Protein AF-A0A401Z7L0-F1 (afdb_monomer_lite)

Structure (mmCIF, N/CA/C/O backbone):
data_AF-A0A401Z7L0-F1
#
_entry.id   AF-A0A401Z7L0-F1
#
loop_
_atom_site.group_PDB
_atom_site.id
_atom_site.type_symbol
_atom_site.label_atom_id
_atom_site.label_alt_id
_atom_site.label_comp_id
_atom_site.label_asym_id
_atom_site.label_entity_id
_atom_site.label_seq_id
_atom_site.pdbx_PDB_ins_code
_atom_site.Cartn_x
_atom_site.Cartn_y
_atom_site.Cartn_z
_atom_site.occupancy
_atom_site.B_iso_or_equiv
_atom_site.auth_seq_id
_atom_site.auth_comp_id
_atom_site.auth_asym_id
_atom_site.auth_atom_id
_atom_site.pdbx_PDB_model_num
ATOM 1 N N . MET A 1 1 ? -28.606 16.163 34.571 1.00 85.44 1 MET A N 1
ATOM 2 C CA . MET A 1 1 ? -28.133 16.144 33.162 1.00 85.44 1 MET A CA 1
ATOM 3 C C . MET A 1 1 ? -27.515 14.776 32.853 1.00 85.44 1 MET A C 1
ATOM 5 O O . MET A 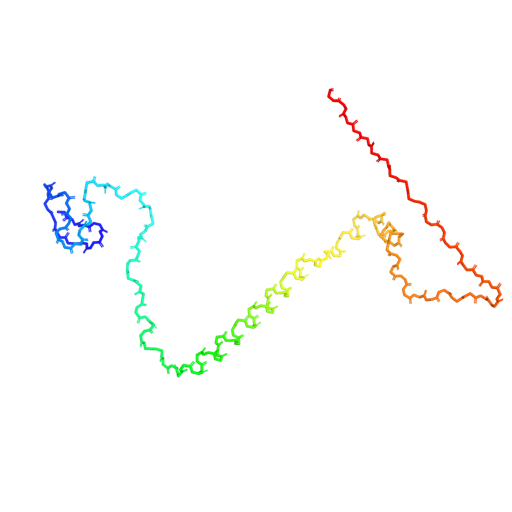1 1 ? -27.376 13.995 33.785 1.00 85.44 1 MET A O 1
ATOM 9 N N . GLN A 1 2 ? -27.203 14.441 31.591 1.00 90.38 2 GLN A N 1
ATOM 10 C CA . GLN A 1 2 ? -26.608 13.140 31.217 1.00 90.38 2 GLN A CA 1
ATOM 11 C C . GLN A 1 2 ? -25.157 13.298 30.758 1.00 90.38 2 GLN A C 1
ATOM 13 O O . GLN A 1 2 ? -24.862 14.161 29.931 1.00 90.38 2 GLN A O 1
ATOM 18 N N . CYS A 1 3 ? -24.254 12.469 31.286 1.00 89.00 3 CYS A N 1
ATOM 19 C CA . CYS A 1 3 ? -22.835 12.505 30.937 1.00 89.00 3 CYS A CA 1
ATOM 20 C C . CYS A 1 3 ? -22.638 12.206 29.436 1.00 89.00 3 CYS A C 1
ATOM 22 O O . CYS A 1 3 ? -23.160 11.199 28.958 1.00 89.00 3 CYS A O 1
ATOM 24 N N . PRO A 1 4 ? -21.842 12.995 28.692 1.00 84.50 4 PRO A N 1
ATOM 25 C CA . PRO A 1 4 ? -21.630 12.767 27.261 1.00 84.50 4 PRO A CA 1
ATOM 26 C C . PRO A 1 4 ? -20.836 11.489 26.942 1.00 84.50 4 PRO A C 1
ATOM 28 O O . PRO A 1 4 ? -20.816 11.071 25.791 1.00 84.50 4 PRO A O 1
ATOM 31 N N . ASN A 1 5 ? -20.167 10.883 27.932 1.00 86.50 5 ASN A N 1
ATOM 32 C CA . ASN A 1 5 ? -19.335 9.692 27.735 1.00 86.50 5 ASN A CA 1
ATOM 33 C C . ASN A 1 5 ? -20.075 8.380 28.053 1.00 86.50 5 ASN A C 1
ATOM 35 O O . ASN A 1 5 ? -19.994 7.421 27.295 1.00 86.50 5 ASN A O 1
ATOM 39 N N . CYS A 1 6 ? -20.800 8.322 29.176 1.00 88.44 6 CYS A N 1
ATOM 40 C CA . CYS A 1 6 ? -21.473 7.099 29.636 1.00 88.44 6 CYS A CA 1
ATOM 41 C C . CYS A 1 6 ? -22.992 7.236 29.825 1.00 88.44 6 CYS A C 1
ATOM 43 O O . CYS A 1 6 ? -23.630 6.286 30.269 1.00 88.44 6 CYS A O 1
ATOM 45 N N . HIS A 1 7 ? -23.567 8.410 29.541 1.00 89.88 7 HIS A N 1
ATOM 46 C CA . HIS A 1 7 ? -24.994 8.728 29.697 1.00 89.88 7 HIS A CA 1
ATOM 47 C C . HIS A 1 7 ? -25.575 8.588 31.115 1.00 89.88 7 HIS A C 1
ATOM 49 O O . HIS A 1 7 ? -26.783 8.728 31.298 1.00 89.88 7 HIS A O 1
ATOM 55 N N . ALA A 1 8 ? -24.738 8.385 32.137 1.00 91.50 8 ALA A N 1
ATOM 56 C CA . ALA A 1 8 ? -25.172 8.410 33.529 1.00 91.50 8 ALA A CA 1
ATOM 57 C C . ALA A 1 8 ? -25.702 9.798 33.929 1.00 91.50 8 ALA A C 1
ATOM 59 O O . ALA A 1 8 ? -25.223 10.827 33.440 1.00 91.50 8 ALA A O 1
ATOM 60 N N . ASN A 1 9 ? -26.682 9.819 34.833 1.00 93.06 9 ASN A N 1
ATOM 61 C CA . ASN A 1 9 ? -27.241 11.056 35.374 1.00 93.06 9 ASN A CA 1
ATOM 62 C C . ASN A 1 9 ? -26.248 11.724 36.338 1.00 93.06 9 ASN A C 1
ATOM 64 O O . ASN A 1 9 ? -25.625 11.036 37.143 1.00 93.06 9 ASN A O 1
ATOM 68 N N . TYR A 1 10 ? -26.130 13.049 36.266 1.00 90.81 10 TYR A N 1
ATOM 69 C CA . TYR A 1 10 ? -25.293 13.867 37.154 1.00 90.81 10 TYR A CA 1
ATOM 70 C C . TYR A 1 10 ? -25.978 15.206 37.502 1.00 90.81 10 TYR A C 1
ATOM 72 O O . TYR A 1 10 ? -26.899 15.634 36.779 1.00 90.81 10 TYR A O 1
ATOM 80 N N . THR A 1 11 ? -25.560 15.841 38.602 1.00 89.25 11 THR A N 1
ATOM 81 C CA . THR A 1 11 ? -26.061 17.150 39.076 1.00 89.25 11 THR A CA 1
ATOM 82 C C . THR A 1 11 ? -25.177 18.300 38.580 1.00 89.25 11 THR A C 1
ATOM 84 O O . THR A 1 11 ? -24.034 18.088 38.202 1.00 89.25 11 THR A O 1
ATOM 87 N N . GLU A 1 12 ? 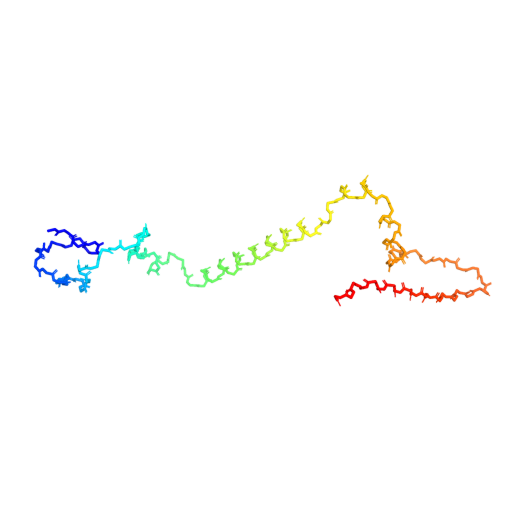-25.680 19.536 38.540 1.00 83.94 12 GLU A N 1
ATOM 88 C CA . GLU A 1 12 ? -24.911 20.672 37.989 1.00 83.94 12 GLU A CA 1
ATOM 89 C C . GLU A 1 12 ? -23.623 20.997 38.772 1.00 83.94 12 GLU A C 1
ATOM 91 O O . GLU A 1 12 ? -22.709 21.593 38.207 1.00 83.94 12 GLU A O 1
ATOM 96 N N . ASP A 1 13 ? -23.523 20.545 40.025 1.00 88.12 13 ASP A N 1
ATOM 97 C CA . ASP A 1 13 ? -22.354 20.736 40.893 1.00 88.12 13 ASP A CA 1
ATOM 98 C C . ASP A 1 13 ? -21.249 19.677 40.682 1.00 88.12 13 ASP A C 1
ATOM 100 O O . ASP A 1 13 ? -20.136 19.821 41.197 1.00 88.12 13 ASP A O 1
ATOM 104 N N . ASP A 1 14 ? -21.525 18.602 39.933 1.00 87.50 14 ASP A N 1
ATOM 105 C CA . ASP A 1 14 ? -20.564 17.520 39.712 1.00 87.50 14 ASP A CA 1
ATOM 106 C C . ASP A 1 14 ? -19.473 17.942 38.709 1.00 87.50 14 ASP A C 1
ATOM 108 O O . ASP A 1 14 ? -19.721 18.131 37.517 1.00 87.50 14 ASP A O 1
ATOM 112 N N . LEU A 1 15 ? -18.219 18.013 39.171 1.00 90.75 15 LEU A N 1
ATOM 113 C CA . LEU A 1 15 ? -17.056 18.291 38.311 1.00 90.75 15 LEU A CA 1
ATOM 114 C C . LEU A 1 15 ? -16.630 17.070 37.475 1.00 90.75 15 LEU A C 1
ATOM 116 O O . LEU A 1 15 ? -16.095 17.219 36.376 1.00 90.75 15 LEU A O 1
ATOM 120 N N . TYR A 1 16 ? -16.878 15.860 37.985 1.00 92.31 16 TYR A N 1
ATOM 121 C CA . TYR A 1 16 ? -16.525 14.593 37.342 1.00 92.31 16 TYR A CA 1
ATOM 122 C C . TYR A 1 16 ? -17.689 13.606 37.408 1.00 92.31 16 TYR A C 1
ATOM 124 O O . TYR A 1 16 ? -18.408 13.532 38.402 1.00 92.31 16 TYR A O 1
ATOM 132 N N . CYS A 1 17 ? -17.847 12.785 36.371 1.00 91.94 17 CYS A N 1
ATOM 133 C CA . CYS A 1 17 ? -18.849 11.728 36.368 1.00 91.94 17 CYS A CA 1
ATOM 134 C C . CYS A 1 17 ? -18.462 10.610 37.345 1.00 91.94 17 CYS A C 1
ATOM 136 O O . CYS A 1 17 ? -17.458 9.929 37.136 1.00 91.94 17 CYS A O 1
ATOM 138 N N . GLN A 1 18 ? -19.310 10.347 38.341 1.00 91.12 18 GLN A N 1
ATOM 139 C CA . GLN A 1 18 ? -19.088 9.295 39.344 1.00 91.12 18 GLN A CA 1
ATOM 140 C C . GLN A 1 18 ? -19.011 7.874 38.749 1.00 91.12 18 GLN A C 1
ATOM 142 O O . GLN A 1 18 ? -18.447 6.983 39.373 1.00 91.12 18 GLN A O 1
ATOM 147 N N . GLN A 1 19 ? -19.541 7.660 37.537 1.00 92.12 19 GLN A N 1
ATOM 148 C CA . GLN A 1 19 ? -19.580 6.341 36.897 1.00 92.12 19 GLN A CA 1
ATOM 149 C C . GLN A 1 19 ? -18.389 6.059 35.971 1.00 92.12 19 GLN A C 1
ATOM 151 O O . GLN A 1 19 ? -17.953 4.917 35.867 1.00 92.12 19 GLN A O 1
ATOM 156 N N . CYS A 1 20 ? -17.880 7.065 35.251 1.00 91.12 20 CYS A N 1
ATOM 157 C CA . CYS A 1 20 ? -16.818 6.865 34.250 1.00 91.12 20 CYS A CA 1
ATOM 158 C C . CYS A 1 20 ? -15.580 7.753 34.440 1.00 91.12 20 CYS A C 1
ATOM 160 O O . CYS A 1 20 ? -14.628 7.627 33.675 1.00 91.12 20 CYS A O 1
ATOM 162 N N . GLY A 1 21 ? -15.592 8.669 35.414 1.00 90.31 21 GLY A N 1
ATOM 163 C CA . GLY A 1 21 ? -14.494 9.602 35.681 1.00 90.31 21 GLY A CA 1
ATOM 164 C C . GLY A 1 21 ? -14.336 10.729 34.654 1.00 90.31 21 GLY A C 1
ATOM 165 O O . GLY A 1 21 ? -13.353 11.462 34.712 1.00 90.31 21 GLY A O 1
ATOM 166 N N . ALA A 1 22 ? -15.268 10.883 33.704 1.00 88.75 22 ALA A N 1
ATOM 167 C CA . ALA A 1 22 ? -15.201 11.950 32.706 1.00 88.75 22 ALA A CA 1
ATOM 168 C C . ALA A 1 22 ? -15.333 13.338 33.354 1.00 88.75 22 ALA A C 1
ATOM 170 O O . ALA A 1 22 ? -16.230 13.552 34.166 1.00 88.75 22 ALA A O 1
ATOM 171 N N . ASP A 1 23 ? -14.465 14.269 32.959 1.00 90.31 23 ASP A N 1
ATOM 172 C CA . ASP A 1 23 ? -14.501 15.683 33.352 1.00 90.31 23 ASP A CA 1
ATOM 173 C C . ASP A 1 23 ? -15.716 16.374 32.710 1.00 90.31 23 ASP A C 1
ATOM 175 O O . ASP A 1 23 ? -15.819 16.457 31.483 1.00 90.31 23 ASP A O 1
ATOM 179 N N . LEU A 1 24 ? -16.652 16.831 33.545 1.00 88.00 24 LEU A N 1
ATOM 180 C CA . LEU A 1 24 ? -17.930 17.421 33.131 1.00 88.00 24 LEU A CA 1
ATOM 181 C C . LEU A 1 24 ? -17.832 18.938 32.908 1.00 88.00 24 LEU A C 1
ATOM 183 O O . LEU A 1 24 ? -18.731 19.533 32.313 1.00 88.00 24 LEU A O 1
ATOM 187 N N . THR A 1 25 ? -16.729 19.563 33.330 1.00 83.62 25 THR A N 1
ATOM 188 C CA . THR A 1 25 ? -16.505 21.011 33.177 1.00 83.62 25 THR A CA 1
ATOM 189 C C . THR A 1 25 ? -16.114 21.397 31.750 1.00 83.62 25 THR A C 1
ATOM 191 O O . THR A 1 25 ? -16.294 22.540 31.319 1.00 83.62 25 THR A O 1
ATOM 194 N N . LYS A 1 26 ? -15.601 20.434 30.977 1.00 75.38 26 LYS A N 1
ATOM 195 C CA . LYS A 1 26 ? -15.180 20.636 29.592 1.00 75.38 26 LYS A CA 1
ATOM 196 C C . LYS A 1 26 ? -16.332 20.336 28.645 1.00 75.38 26 LYS A C 1
ATOM 198 O O . LYS A 1 26 ? -16.738 19.190 28.471 1.00 75.38 26 LYS A O 1
ATOM 203 N N . LYS A 1 27 ? -16.813 21.367 27.947 1.00 64.62 27 LYS A N 1
ATOM 204 C CA . LYS A 1 27 ? -17.675 21.166 26.776 1.00 64.62 27 LYS A CA 1
ATOM 205 C C . LYS A 1 27 ? -16.880 20.393 25.726 1.00 64.62 27 LYS A C 1
ATOM 207 O O . LYS A 1 27 ? -15.821 20.852 25.302 1.00 64.62 27 LYS A O 1
ATOM 212 N N . ALA A 1 28 ? -17.379 19.225 25.324 1.00 61.66 28 ALA A N 1
ATOM 213 C CA . ALA A 1 28 ? -16.757 18.414 24.288 1.00 61.66 28 ALA A CA 1
ATOM 214 C C . ALA A 1 28 ? -16.647 19.233 22.988 1.00 61.66 28 ALA A C 1
ATOM 216 O O . ALA A 1 28 ? -17.637 19.490 22.313 1.00 61.66 28 ALA A O 1
ATOM 217 N N . THR A 1 29 ? -15.433 19.664 22.646 1.00 60.34 29 THR A N 1
ATOM 218 C CA . THR A 1 29 ? -15.101 20.371 21.395 1.00 60.34 29 THR A CA 1
ATOM 219 C C . THR A 1 29 ? -14.951 19.425 20.203 1.00 60.34 29 THR A C 1
ATOM 221 O O . THR A 1 29 ? -14.680 19.861 19.087 1.00 60.34 29 THR A O 1
ATOM 224 N N . SER A 1 30 ? -15.129 18.123 20.423 1.00 61.38 30 SER A N 1
ATOM 225 C CA . SER A 1 30 ? -15.067 17.116 19.374 1.00 61.38 30 SER A CA 1
ATOM 226 C C . SER A 1 30 ? -16.411 16.997 18.662 1.00 61.38 30 SER A C 1
ATOM 228 O O . SER A 1 30 ? -17.405 16.596 19.260 1.00 61.38 30 SER A O 1
ATOM 230 N N . ILE A 1 31 ? -16.419 17.277 17.359 1.00 62.47 31 ILE A N 1
ATOM 231 C CA . ILE A 1 31 ? -17.541 16.978 16.450 1.00 62.47 31 ILE A CA 1
ATOM 232 C C . ILE A 1 31 ? -17.609 15.465 16.153 1.00 62.47 31 ILE A C 1
ATOM 234 O O . ILE A 1 31 ? -18.597 14.962 15.626 1.00 62.47 31 ILE A O 1
ATOM 238 N N . ILE A 1 32 ? -16.559 14.717 16.503 1.00 63.19 32 ILE A N 1
ATOM 239 C CA . ILE A 1 32 ? -16.452 13.289 16.227 1.00 63.19 32 ILE A CA 1
ATOM 240 C C . ILE A 1 32 ? -16.884 12.518 17.483 1.00 63.19 32 ILE A C 1
ATOM 242 O O . ILE A 1 32 ? -16.236 12.660 18.528 1.00 63.19 32 ILE A O 1
ATOM 246 N N . PRO A 1 33 ? -17.950 11.699 17.417 1.00 65.06 33 PRO A N 1
ATOM 247 C CA . PRO A 1 33 ? -18.308 10.819 18.518 1.00 65.06 33 PRO A CA 1
ATOM 248 C C . PRO A 1 33 ? -17.200 9.778 18.702 1.00 65.06 33 PRO A C 1
ATOM 250 O O . PRO A 1 33 ? -16.896 9.005 17.793 1.00 65.06 33 PRO A O 1
ATOM 253 N N . ILE A 1 34 ? -16.582 9.758 19.883 1.00 64.94 34 ILE A N 1
ATOM 254 C CA . ILE A 1 34 ? -15.627 8.714 20.258 1.00 64.94 34 ILE A CA 1
ATOM 255 C C . ILE A 1 34 ? -16.452 7.465 20.576 1.00 64.94 34 ILE A C 1
ATOM 257 O O . ILE A 1 34 ? -17.014 7.336 21.661 1.00 64.94 34 ILE A O 1
ATOM 261 N N . GLN A 1 35 ? -16.574 6.553 19.611 1.00 67.12 35 GLN A N 1
ATOM 262 C CA . GLN A 1 35 ? -17.183 5.247 19.850 1.00 67.12 35 GLN A CA 1
ATOM 263 C C . GLN A 1 35 ? -16.247 4.402 20.724 1.00 67.12 35 GLN A C 1
ATOM 265 O O . GLN A 1 35 ? -15.229 3.900 20.257 1.00 67.12 35 GLN A O 1
ATOM 270 N N . THR A 1 36 ? -16.607 4.226 21.995 1.00 63.91 36 THR A N 1
ATOM 271 C CA . THR A 1 36 ? -15.934 3.310 22.937 1.00 63.91 36 THR A CA 1
ATOM 272 C C . THR A 1 36 ? -16.401 1.860 22.791 1.00 63.91 36 THR A C 1
ATOM 274 O O . THR A 1 36 ? -15.736 0.941 23.266 1.00 63.91 36 THR A O 1
ATOM 277 N N . ASN A 1 37 ? -17.502 1.630 22.070 1.00 63.66 37 ASN A N 1
ATOM 278 C CA . ASN A 1 37 ? -17.970 0.299 21.705 1.00 63.66 37 ASN A CA 1
ATOM 279 C C . ASN A 1 37 ? -17.191 -0.202 20.487 1.00 63.66 37 ASN A C 1
ATOM 281 O O . ASN A 1 37 ? -17.673 -0.145 19.354 1.00 63.66 37 ASN A O 1
ATOM 285 N N . LEU A 1 38 ? -15.978 -0.703 20.716 1.00 61.62 38 LEU A N 1
ATOM 286 C CA . LEU A 1 38 ? -15.354 -1.589 19.741 1.00 61.62 38 LEU A CA 1
ATOM 287 C C . LEU A 1 38 ? -16.271 -2.814 19.594 1.00 61.62 38 LEU A C 1
ATOM 289 O O . LEU A 1 38 ? -16.620 -3.425 20.609 1.00 61.62 38 LEU A O 1
ATOM 293 N N . PRO A 1 39 ? -16.704 -3.180 18.376 1.00 58.16 39 PRO A N 1
ATOM 294 C CA . PRO A 1 39 ? -17.526 -4.363 18.204 1.00 58.16 39 PRO A CA 1
ATOM 295 C C . PRO A 1 39 ? -16.750 -5.565 18.743 1.00 58.16 39 PRO A C 1
ATOM 297 O O . PRO A 1 39 ? -15.632 -5.841 18.305 1.00 58.16 39 PRO A O 1
ATOM 300 N N . ALA A 1 40 ? -17.353 -6.300 19.680 1.00 58.81 40 ALA A N 1
ATOM 301 C CA . ALA A 1 40 ? -16.826 -7.536 20.261 1.00 58.81 40 ALA A CA 1
ATOM 302 C C . ALA A 1 40 ? -16.771 -8.704 19.246 1.00 58.81 40 ALA A C 1
ATOM 304 O O . ALA A 1 40 ? -16.929 -9.869 19.599 1.00 58.81 40 ALA A O 1
ATOM 305 N N . LEU A 1 41 ? -16.541 -8.414 17.964 1.00 54.12 41 LEU A N 1
ATOM 306 C CA . LEU A 1 41 ? -16.505 -9.388 16.875 1.00 54.12 41 LEU A CA 1
ATOM 307 C C . LEU A 1 41 ? -15.180 -10.157 16.783 1.00 54.12 41 LEU A C 1
ATOM 309 O O . LEU A 1 41 ? -15.021 -10.986 15.894 1.00 54.12 41 LEU A O 1
ATOM 313 N N . LEU A 1 42 ? -14.235 -9.931 17.699 1.00 53.47 42 LEU A N 1
ATOM 314 C CA . LEU A 1 42 ? -12.952 -10.641 17.698 1.00 53.47 42 LEU A CA 1
ATOM 315 C C . LEU A 1 42 ? -12.874 -11.810 18.686 1.00 53.47 42 LEU A C 1
ATOM 317 O O . LEU A 1 42 ? -11.882 -12.534 18.668 1.00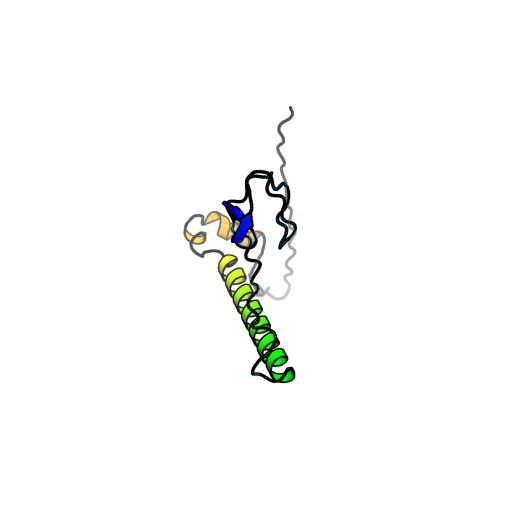 53.47 42 LEU A O 1
ATOM 321 N N . TYR A 1 43 ? -13.892 -12.037 19.524 1.00 56.09 43 TYR A N 1
ATOM 322 C CA . TYR A 1 43 ? -13.825 -13.109 20.528 1.00 56.09 43 TYR A CA 1
ATOM 323 C C . TYR A 1 43 ? -14.256 -14.487 20.011 1.00 56.09 43 TYR A C 1
ATOM 325 O O . TYR A 1 43 ? -13.784 -15.506 20.514 1.00 56.09 43 TYR A O 1
ATOM 333 N N . HIS A 1 44 ? -15.074 -14.541 18.958 1.00 55.28 44 HIS A N 1
ATOM 334 C CA . HIS A 1 44 ? -15.550 -15.793 18.370 1.00 55.28 44 HIS A CA 1
ATOM 335 C C . HIS A 1 44 ? -15.424 -15.751 16.848 1.00 55.28 44 HIS A C 1
ATOM 337 O O . HIS A 1 44 ? -16.410 -15.619 16.130 1.00 55.28 44 HIS A O 1
ATOM 343 N N . SER A 1 45 ? -14.193 -15.862 16.343 1.00 58.16 45 SER A N 1
ATOM 344 C CA . SER A 1 45 ? -13.999 -16.205 14.932 1.00 58.16 45 SER A CA 1
ATOM 345 C C . SER A 1 45 ? -14.608 -17.594 14.694 1.00 58.16 45 SER A C 1
ATOM 347 O O . SER A 1 45 ? -14.141 -18.550 15.317 1.00 58.16 45 SER A O 1
ATOM 349 N N . PRO A 1 46 ? -15.598 -17.751 13.795 1.00 69.50 46 PRO A N 1
ATOM 350 C CA . PRO A 1 46 ? -16.186 -19.056 13.477 1.00 69.50 46 PRO A CA 1
ATOM 351 C C . PRO A 1 46 ? -15.211 -19.975 12.722 1.00 69.50 46 PRO A C 1
ATOM 353 O O . PRO A 1 46 ? -15.535 -21.119 12.416 1.00 69.50 46 PRO A O 1
ATOM 356 N N . VAL A 1 47 ? -14.016 -19.474 12.398 1.00 66.94 47 VAL A N 1
ATOM 357 C CA . VAL A 1 47 ? -13.033 -20.135 11.545 1.00 66.94 47 VAL A CA 1
ATOM 358 C C . VAL A 1 47 ? -11.785 -20.491 12.364 1.00 66.94 47 VAL A C 1
ATOM 360 O O . VAL A 1 47 ? -11.277 -19.622 13.087 1.00 66.94 47 VAL A O 1
ATOM 363 N N . PRO A 1 48 ? -11.257 -21.730 12.253 1.00 74.56 48 PRO A N 1
ATOM 364 C CA . PRO A 1 48 ? -10.026 -22.131 12.924 1.00 74.56 48 PRO A CA 1
ATOM 365 C C . PRO A 1 48 ? -8.875 -21.177 12.586 1.00 74.56 48 PRO A C 1
ATOM 367 O O . PRO A 1 48 ? -8.750 -20.737 11.442 1.00 74.56 48 PRO A O 1
ATOM 370 N N . ARG A 1 49 ? -7.986 -20.902 13.553 1.00 64.56 49 ARG A N 1
ATOM 371 C CA . ARG A 1 49 ? -6.852 -19.961 13.397 1.00 64.56 49 ARG A CA 1
ATOM 372 C C . ARG A 1 49 ? -6.021 -20.203 12.129 1.00 64.56 49 ARG A C 1
ATOM 374 O O . ARG A 1 49 ? -5.612 -19.247 11.480 1.00 64.56 49 ARG A O 1
ATOM 381 N N . ASN A 1 50 ? -5.832 -21.462 11.741 1.00 70.81 50 ASN A N 1
ATOM 382 C CA . ASN A 1 50 ? -5.064 -21.835 10.549 1.00 70.81 50 ASN A CA 1
ATOM 383 C C . ASN A 1 50 ? -5.766 -21.415 9.245 1.00 70.81 50 ASN A C 1
ATOM 385 O O . ASN A 1 50 ? -5.115 -21.004 8.289 1.00 70.81 50 ASN A O 1
ATOM 389 N N . VAL A 1 51 ? -7.100 -21.468 9.223 1.00 68.75 51 VAL A N 1
ATOM 390 C CA . VAL A 1 51 ? -7.916 -21.033 8.081 1.00 68.75 51 VAL A CA 1
ATOM 391 C C . VAL A 1 51 ? -7.966 -19.508 8.021 1.00 68.75 51 VAL A C 1
ATOM 393 O O . VAL A 1 51 ? -7.818 -18.936 6.946 1.00 68.75 51 VAL A O 1
ATOM 396 N N . ALA A 1 52 ? -8.076 -18.837 9.172 1.00 64.19 52 ALA A N 1
ATOM 397 C CA . ALA A 1 52 ? -8.020 -17.377 9.246 1.00 64.19 52 ALA A CA 1
ATOM 398 C C . ALA A 1 52 ? -6.678 -16.819 8.729 1.00 64.19 52 ALA A C 1
ATOM 400 O O . ALA A 1 52 ? -6.667 -15.851 7.968 1.00 64.19 52 ALA A O 1
ATOM 401 N N . ALA A 1 53 ? -5.556 -17.464 9.070 1.00 66.75 53 ALA A N 1
ATOM 402 C CA . ALA A 1 53 ? -4.234 -17.094 8.562 1.00 66.75 53 ALA A CA 1
ATOM 403 C C . ALA A 1 53 ? -4.109 -17.300 7.038 1.00 66.75 53 ALA A C 1
ATOM 405 O O . ALA A 1 53 ? -3.565 -16.439 6.345 1.00 66.75 53 ALA A O 1
ATOM 406 N N . GLY A 1 54 ? -4.663 -18.395 6.503 1.00 73.00 54 GLY A N 1
ATOM 407 C CA . GLY A 1 54 ? -4.685 -18.659 5.060 1.00 73.00 54 GLY A CA 1
ATOM 408 C C . GLY A 1 54 ? -5.523 -17.644 4.278 1.00 73.00 54 GLY A C 1
ATOM 409 O O . GLY A 1 54 ? -5.056 -17.087 3.285 1.00 73.00 54 GLY A O 1
ATOM 410 N N . VAL A 1 55 ? -6.732 -17.338 4.756 1.00 72.62 55 VAL A N 1
ATOM 411 C CA . VAL A 1 55 ? -7.617 -16.335 4.135 1.00 72.62 55 VAL A CA 1
ATOM 412 C C . VAL A 1 55 ? -6.993 -14.938 4.200 1.00 72.62 55 VAL A C 1
ATOM 414 O O . VAL A 1 55 ? -7.031 -14.204 3.212 1.00 72.62 55 VAL A O 1
ATOM 417 N N . GLY A 1 56 ? -6.351 -14.591 5.320 1.00 75.88 56 GLY A N 1
ATOM 418 C CA . GLY A 1 56 ? -5.616 -13.334 5.463 1.00 75.88 56 GLY A CA 1
ATOM 419 C C . GLY A 1 56 ? -4.474 -13.197 4.451 1.00 75.88 56 GLY A C 1
ATOM 420 O O . GLY A 1 56 ? -4.368 -12.169 3.784 1.00 75.88 56 GLY A O 1
ATOM 421 N N . ALA A 1 57 ? -3.664 -14.245 4.271 1.00 78.75 57 ALA A N 1
ATOM 422 C CA . ALA A 1 57 ? -2.572 -14.246 3.296 1.00 78.75 57 ALA A CA 1
ATOM 423 C C . ALA A 1 57 ? -3.076 -14.078 1.850 1.00 78.75 57 ALA A C 1
ATOM 425 O O . ALA A 1 57 ? -2.508 -13.298 1.082 1.00 78.75 57 ALA A O 1
ATOM 426 N N . VAL A 1 58 ? -4.176 -14.752 1.494 1.00 84.56 58 VAL A N 1
ATOM 427 C CA . VAL A 1 58 ? -4.796 -14.631 0.164 1.00 84.56 58 VAL A CA 1
ATOM 428 C C . VAL A 1 58 ? -5.340 -13.220 -0.063 1.00 84.56 58 VAL A C 1
ATOM 430 O O . VAL A 1 58 ? -5.065 -12.625 -1.104 1.00 84.56 58 VAL A O 1
ATOM 433 N N . ALA A 1 59 ? -6.057 -12.647 0.907 1.00 86.19 59 ALA A N 1
ATOM 434 C CA . ALA A 1 59 ? -6.616 -11.301 0.787 1.00 86.19 59 ALA A CA 1
ATOM 435 C C . ALA A 1 59 ? -5.523 -10.228 0.630 1.00 86.19 59 ALA A C 1
ATOM 437 O O . ALA A 1 59 ? -5.639 -9.350 -0.227 1.00 86.19 59 ALA A O 1
ATOM 438 N N . VAL A 1 60 ? -4.434 -10.328 1.401 1.00 89.19 60 VAL A N 1
ATOM 439 C CA . VAL A 1 60 ? -3.277 -9.427 1.278 1.00 89.19 60 VAL A CA 1
ATOM 440 C C . VAL A 1 60 ? -2.599 -9.592 -0.083 1.00 89.19 60 VAL A C 1
ATOM 442 O O . VAL A 1 60 ? -2.326 -8.593 -0.746 1.00 89.19 60 VAL A O 1
ATOM 445 N N . GLY A 1 61 ? -2.385 -10.829 -0.542 1.00 90.62 61 GLY A N 1
ATOM 446 C CA . GLY A 1 61 ? -1.793 -11.098 -1.856 1.00 90.62 61 GLY A CA 1
ATOM 447 C C . GLY A 1 61 ? -2.614 -10.510 -3.009 1.00 90.62 61 GLY A C 1
ATOM 448 O O . GLY A 1 61 ? -2.072 -9.807 -3.864 1.00 90.62 61 GLY A O 1
ATOM 449 N N . VAL A 1 62 ? -3.933 -10.721 -2.996 1.00 93.06 62 VAL A N 1
ATOM 450 C CA . VAL A 1 62 ? -4.850 -10.153 -3.999 1.00 93.06 62 VAL A CA 1
ATOM 451 C C . VAL A 1 62 ? -4.869 -8.623 -3.925 1.00 93.06 62 VAL A C 1
ATOM 453 O O . VAL A 1 62 ? -4.820 -7.959 -4.961 1.00 93.06 62 VAL A O 1
ATOM 456 N N . GLY A 1 63 ? -4.881 -8.047 -2.720 1.00 92.81 63 GLY A N 1
ATOM 457 C CA . GLY A 1 63 ? -4.837 -6.598 -2.519 1.00 92.81 63 GLY A CA 1
ATOM 458 C C . GLY A 1 63 ? -3.562 -5.953 -3.073 1.00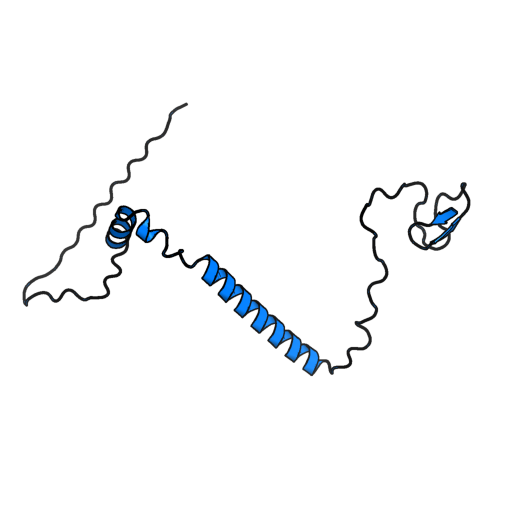 92.81 63 GLY A C 1
ATOM 459 O O . GLY A 1 63 ? -3.642 -4.944 -3.777 1.00 92.81 63 GLY A O 1
ATOM 460 N N . ILE A 1 64 ? -2.396 -6.559 -2.821 1.00 93.31 64 ILE A N 1
ATOM 461 C CA . ILE A 1 64 ? -1.105 -6.095 -3.354 1.00 93.31 64 ILE A CA 1
ATOM 462 C C . ILE A 1 64 ? -1.097 -6.159 -4.887 1.00 93.31 64 ILE A C 1
ATOM 464 O O . ILE A 1 64 ? -0.669 -5.205 -5.540 1.00 93.31 64 ILE A O 1
ATOM 468 N N . GLU A 1 65 ? -1.608 -7.240 -5.479 1.00 93.06 65 GLU A N 1
ATOM 469 C CA . GLU A 1 65 ? -1.650 -7.402 -6.936 1.00 93.06 65 GLU A CA 1
ATOM 470 C C . GLU A 1 65 ? -2.598 -6.388 -7.605 1.00 93.06 65 GLU A C 1
ATOM 472 O O . GLU A 1 65 ? -2.255 -5.787 -8.626 1.00 93.06 65 GLU A O 1
ATOM 477 N N . LEU A 1 66 ? -3.761 -6.109 -7.006 1.00 94.62 66 LEU A N 1
ATOM 478 C CA . LEU A 1 66 ? -4.675 -5.066 -7.487 1.00 94.62 66 LEU A CA 1
ATOM 479 C C . LEU A 1 66 ? -4.070 -3.662 -7.365 1.00 94.62 66 LEU A C 1
ATOM 481 O O . LEU A 1 66 ? -4.180 -2.861 -8.299 1.00 94.62 66 LEU A O 1
ATOM 485 N N . LEU A 1 67 ? -3.389 -3.367 -6.253 1.00 94.00 67 LEU A N 1
ATOM 486 C CA . LEU A 1 67 ? -2.683 -2.100 -6.063 1.00 94.00 67 LEU A CA 1
ATOM 487 C C . LEU A 1 67 ? -1.586 -1.920 -7.119 1.00 94.00 67 LEU A C 1
ATOM 489 O O . LEU A 1 67 ? -1.514 -0.867 -7.756 1.00 94.00 67 LEU A O 1
ATOM 493 N N . ARG A 1 68 ? -0.781 -2.962 -7.362 1.00 94.12 68 ARG A N 1
ATOM 494 C CA . ARG A 1 68 ? 0.253 -2.965 -8.404 1.00 94.12 68 ARG A CA 1
ATOM 495 C C . ARG A 1 68 ? -0.344 -2.692 -9.783 1.00 94.12 68 ARG A C 1
ATOM 497 O O . ARG A 1 68 ? 0.162 -1.827 -10.496 1.00 94.12 68 ARG A O 1
ATOM 504 N N . ARG A 1 69 ? -1.430 -3.380 -10.155 1.00 91.31 69 ARG A N 1
ATOM 505 C CA . ARG A 1 69 ? -2.110 -3.176 -11.448 1.00 91.31 69 ARG A CA 1
ATOM 506 C C . ARG A 1 69 ? -2.649 -1.755 -11.598 1.00 91.31 69 ARG A C 1
ATOM 508 O O . ARG A 1 69 ? -2.468 -1.156 -12.653 1.00 91.31 69 ARG A O 1
ATOM 515 N N . ASN A 1 70 ? -3.247 -1.192 -10.549 1.00 90.81 70 ASN A N 1
ATOM 516 C CA . ASN A 1 70 ? -3.746 0.186 -10.556 1.00 90.81 70 ASN A CA 1
ATOM 517 C C . ASN A 1 70 ? -2.603 1.209 -10.694 1.00 90.81 70 ASN A C 1
ATOM 519 O O . ASN A 1 70 ? -2.692 2.134 -11.497 1.00 90.81 70 ASN A O 1
ATOM 523 N N . LEU A 1 71 ? -1.499 1.024 -9.963 1.00 91.06 71 LEU A N 1
ATOM 524 C CA . LEU A 1 71 ? -0.319 1.884 -10.085 1.00 91.06 71 LEU A CA 1
ATOM 525 C C . LEU A 1 71 ? 0.284 1.812 -11.492 1.00 91.06 71 LEU A C 1
ATOM 527 O O . LEU A 1 71 ? 0.543 2.851 -12.093 1.00 91.06 71 LEU A O 1
ATOM 531 N N . LEU A 1 72 ? 0.434 0.612 -12.058 1.00 88.69 72 LEU A N 1
ATOM 532 C CA . LEU A 1 72 ? 0.910 0.444 -13.432 1.00 88.69 72 LEU A CA 1
ATOM 533 C C . LEU A 1 72 ? -0.043 1.075 -14.454 1.00 88.69 72 LEU A C 1
ATOM 535 O O . LEU A 1 72 ? 0.424 1.742 -15.369 1.00 88.69 72 LEU A O 1
ATOM 539 N N . ALA A 1 73 ? -1.360 0.939 -14.284 1.00 84.75 73 ALA A N 1
ATOM 540 C CA . ALA A 1 73 ? -2.345 1.580 -15.156 1.00 84.75 73 ALA A CA 1
ATOM 541 C C . ALA A 1 73 ? -2.286 3.118 -15.091 1.00 84.75 73 ALA A C 1
ATOM 543 O O . ALA A 1 73 ? -2.513 3.783 -16.098 1.00 84.75 73 ALA A O 1
ATOM 544 N N . ARG A 1 74 ? -1.944 3.697 -13.932 1.00 82.56 74 ARG A N 1
ATOM 545 C CA . ARG A 1 74 ? -1.722 5.149 -13.781 1.00 82.56 74 ARG A CA 1
ATOM 546 C C . ARG A 1 74 ? -0.404 5.612 -14.394 1.00 82.56 74 ARG A C 1
ATOM 548 O O . ARG A 1 74 ? -0.330 6.731 -14.891 1.00 82.56 74 ARG A O 1
ATOM 555 N N . LEU A 1 75 ? 0.625 4.771 -14.322 1.00 78.56 75 LEU A N 1
ATOM 556 C CA . LEU A 1 75 ? 1.942 5.042 -14.896 1.00 78.56 75 LEU A CA 1
ATOM 557 C C . LEU A 1 75 ? 1.991 4.789 -16.401 1.00 78.56 75 LEU A C 1
ATOM 559 O O . LEU A 1 75 ? 2.896 5.302 -17.058 1.00 78.56 75 LEU A O 1
ATOM 563 N N . GLN A 1 76 ? 1.045 4.025 -16.958 1.00 72.12 76 GLN A N 1
ATOM 564 C CA . GLN A 1 76 ? 0.927 3.897 -18.401 1.00 72.12 76 GLN A CA 1
ATOM 565 C C . GLN A 1 76 ? 0.716 5.296 -18.986 1.00 72.12 76 GLN A C 1
ATOM 567 O O . GLN A 1 76 ? -0.296 5.942 -18.691 1.00 72.12 76 GLN A O 1
ATOM 572 N N . PRO A 1 77 ? 1.664 5.795 -19.803 1.00 59.41 77 PRO A N 1
ATOM 573 C CA . PRO A 1 77 ? 1.489 7.074 -20.454 1.00 59.41 77 PRO A CA 1
ATOM 574 C C . PRO A 1 77 ? 0.219 6.959 -21.286 1.00 59.41 77 PRO A C 1
ATOM 576 O O . PRO A 1 77 ? 0.099 6.066 -22.129 1.00 59.41 77 PRO A O 1
ATOM 579 N N . LYS A 1 78 ? -0.760 7.834 -21.030 1.00 56.81 78 LYS A N 1
ATOM 580 C CA . LYS A 1 78 ? -1.909 7.960 -21.920 1.00 56.81 78 LYS A CA 1
ATOM 581 C C . LYS A 1 78 ? -1.330 8.180 -23.319 1.00 56.81 78 LYS A C 1
ATOM 583 O O . LYS A 1 78 ? -0.777 9.245 -23.592 1.00 56.81 78 LYS A O 1
ATOM 588 N N . ARG A 1 79 ? -1.483 7.191 -24.208 1.00 53.69 79 ARG A N 1
ATOM 589 C CA . ARG A 1 79 ? -1.135 7.242 -25.647 1.00 53.69 79 ARG A CA 1
ATOM 590 C C . ARG A 1 79 ? -1.767 8.436 -26.392 1.00 53.69 79 ARG A C 1
ATOM 592 O O . ARG A 1 79 ? -1.602 8.585 -27.593 1.00 53.69 79 ARG A O 1
ATOM 599 N N . SER A 1 80 ? -2.515 9.296 -25.701 1.00 51.59 80 SER A N 1
ATOM 600 C CA . SER A 1 80 ? -3.069 10.539 -26.216 1.00 51.59 80 SER A CA 1
ATOM 601 C C . SER A 1 80 ? -2.052 11.680 -26.330 1.00 51.59 80 SER A C 1
ATOM 603 O O . SER A 1 80 ? -2.334 12.620 -27.062 1.00 51.59 80 SER A O 1
ATOM 605 N N . VAL A 1 81 ? -0.890 11.635 -25.659 1.00 51.16 81 VAL A N 1
ATOM 606 C CA . VAL A 1 81 ? 0.119 12.715 -25.786 1.00 51.16 81 VAL A CA 1
ATOM 607 C C . VAL A 1 81 ? 0.960 12.580 -27.063 1.00 51.16 81 VAL A C 1
ATOM 609 O O . VAL A 1 81 ? 1.382 13.592 -27.613 1.00 51.16 81 VAL A O 1
ATOM 612 N N . GLU A 1 82 ? 1.108 11.372 -27.617 1.00 51.47 82 GLU A N 1
ATOM 613 C CA . GLU A 1 82 ? 1.798 11.166 -28.906 1.00 51.47 82 GLU A CA 1
ATOM 614 C C . GLU A 1 82 ? 1.082 11.853 -30.079 1.00 51.47 82 GLU A C 1
ATOM 616 O O . GLU A 1 82 ? 1.725 12.265 -31.036 1.00 51.47 82 GLU A O 1
ATOM 621 N N . ARG A 1 83 ? -0.239 12.062 -29.987 1.00 51.75 83 ARG A N 1
ATOM 622 C CA . ARG A 1 83 ? -0.995 12.829 -30.993 1.00 51.75 83 ARG A CA 1
ATOM 623 C C . ARG A 1 83 ? -0.955 14.345 -30.792 1.00 51.75 83 ARG A C 1
ATOM 625 O O . ARG A 1 83 ? -1.352 15.066 -31.699 1.00 51.75 83 ARG A O 1
ATOM 632 N N . GLY A 1 84 ? -0.518 14.829 -29.628 1.00 56.00 84 GLY A N 1
ATOM 633 C CA . GLY A 1 84 ? -0.501 16.261 -29.315 1.00 56.00 84 GLY A CA 1
ATOM 634 C C . GLY A 1 84 ? 0.823 16.955 -29.631 1.00 56.00 84 GLY A C 1
ATOM 635 O O . GLY A 1 84 ? 0.825 18.153 -29.892 1.00 56.00 84 GLY A O 1
ATOM 636 N N . LEU A 1 85 ? 1.945 16.227 -29.589 1.00 55.97 85 LEU A N 1
ATOM 637 C CA . LEU A 1 85 ? 3.292 16.799 -29.702 1.00 55.97 85 LEU A CA 1
ATOM 638 C C . LEU A 1 85 ? 4.244 15.825 -30.431 1.00 55.97 85 LEU A C 1
ATOM 640 O O . LEU A 1 85 ? 5.024 15.134 -29.771 1.00 55.97 85 LEU A O 1
ATOM 644 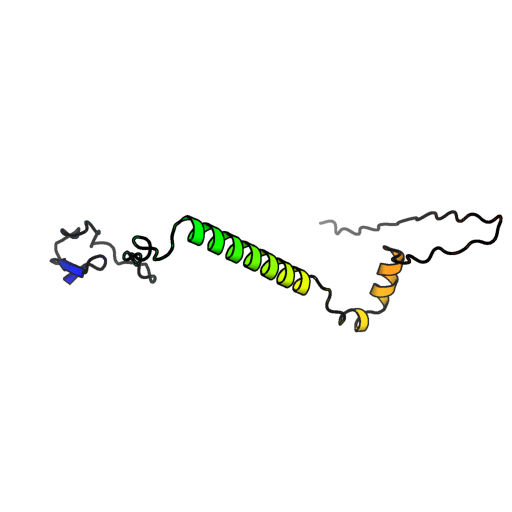N N . PRO A 1 86 ? 4.218 15.767 -31.777 1.00 56.84 86 PRO A N 1
ATOM 645 C CA . PRO A 1 86 ? 5.059 14.850 -32.560 1.00 56.84 86 PRO A CA 1
ATOM 646 C C . PRO A 1 86 ? 6.567 15.040 -32.310 1.00 56.84 86 PRO A C 1
ATOM 648 O O . PRO A 1 86 ? 7.319 14.071 -32.309 1.00 56.84 86 PRO A O 1
ATOM 651 N N . ALA A 1 87 ? 7.003 16.261 -31.979 1.00 58.78 87 ALA A N 1
ATOM 652 C CA . ALA A 1 87 ? 8.409 16.586 -31.724 1.00 58.78 87 ALA A CA 1
ATOM 653 C C . ALA A 1 87 ? 9.017 15.880 -30.491 1.00 58.78 87 ALA A C 1
ATOM 655 O O . ALA A 1 87 ? 10.226 15.675 -30.431 1.00 58.78 87 ALA A O 1
ATOM 656 N N . LEU A 1 88 ? 8.204 15.493 -29.498 1.00 57.94 88 LEU A N 1
ATOM 657 C CA . LEU A 1 88 ? 8.702 14.774 -28.316 1.00 57.94 88 LEU A CA 1
ATOM 658 C C . LEU A 1 88 ? 8.875 13.270 -28.568 1.00 57.94 88 LEU A C 1
ATOM 660 O O . LEU A 1 88 ? 9.660 12.633 -27.867 1.00 57.94 88 LEU A O 1
ATOM 664 N N . GLY A 1 89 ? 8.163 12.712 -29.555 1.00 61.03 89 GLY A N 1
ATOM 665 C CA . GLY A 1 89 ? 8.354 11.327 -29.994 1.00 61.03 89 GLY A CA 1
ATOM 666 C C . GLY A 1 89 ? 9.748 11.131 -30.585 1.00 61.03 89 GLY A C 1
ATOM 667 O O . GLY A 1 89 ? 10.495 10.279 -30.115 1.00 61.03 89 GLY A O 1
ATOM 668 N N . GLU A 1 90 ? 10.142 12.016 -31.505 1.00 60.12 90 GLU A N 1
ATOM 669 C CA . GLU A 1 90 ? 11.469 11.985 -32.135 1.00 60.12 90 GLU A CA 1
ATOM 670 C C . GLU A 1 90 ? 12.606 12.201 -31.125 1.00 60.12 90 GLU A C 1
ATOM 672 O O . GLU A 1 90 ? 13.621 11.512 -31.172 1.00 60.12 90 GLU A O 1
ATOM 677 N N . MET A 1 91 ? 12.435 13.096 -30.143 1.00 59.62 91 MET A N 1
ATOM 678 C CA . MET A 1 91 ? 13.441 13.284 -29.087 1.00 59.62 91 MET A CA 1
ATOM 679 C C . MET A 1 91 ? 13.624 12.040 -28.211 1.00 59.62 91 MET A C 1
ATOM 681 O O . MET A 1 91 ? 14.727 11.789 -27.726 1.00 59.62 91 MET A O 1
ATOM 685 N N . ARG A 1 92 ? 12.566 11.253 -27.988 1.00 61.44 92 ARG A N 1
ATOM 686 C CA . ARG A 1 92 ? 12.659 10.023 -27.193 1.00 61.44 92 ARG A CA 1
ATOM 687 C C . ARG A 1 92 ? 13.461 8.950 -27.920 1.00 61.44 92 ARG A C 1
ATOM 689 O O . ARG A 1 92 ? 14.254 8.287 -27.260 1.00 61.44 92 ARG A O 1
ATOM 696 N N . ASP A 1 93 ? 13.306 8.846 -29.237 1.00 58.41 93 ASP A N 1
ATOM 697 C CA . ASP A 1 93 ? 14.082 7.927 -30.078 1.00 58.41 93 ASP A CA 1
ATOM 698 C C . ASP A 1 93 ? 15.560 8.337 -30.179 1.00 58.41 93 ASP A C 1
ATOM 700 O O . ASP A 1 93 ? 16.431 7.474 -30.266 1.00 58.41 93 ASP A O 1
ATOM 704 N N . LEU A 1 94 ? 15.860 9.640 -30.086 1.00 60.69 94 LEU A N 1
ATOM 705 C CA . LEU A 1 94 ? 17.235 10.155 -30.046 1.00 60.69 94 LEU A CA 1
ATOM 706 C C . LEU A 1 94 ? 17.929 9.937 -28.689 1.00 60.69 94 LEU A C 1
ATOM 708 O O . LEU A 1 94 ? 19.140 9.736 -28.647 1.00 60.69 94 LEU A O 1
ATOM 712 N N . VAL A 1 95 ? 17.190 10.001 -27.576 1.00 61.31 95 VAL A N 1
ATOM 713 C CA . VAL A 1 95 ? 17.752 9.853 -26.214 1.00 61.31 95 VAL A CA 1
ATOM 714 C C . VAL A 1 95 ? 17.750 8.394 -25.746 1.00 61.31 95 VAL A C 1
ATOM 716 O O . VAL A 1 95 ? 18.624 7.980 -24.986 1.00 61.31 95 VAL A O 1
ATOM 719 N N . PHE A 1 96 ? 16.780 7.606 -26.201 1.00 57.34 96 PHE A N 1
ATOM 720 C CA . PHE A 1 96 ? 16.648 6.185 -25.908 1.00 57.34 96 PHE A CA 1
ATOM 721 C C . PHE A 1 96 ? 16.364 5.451 -27.220 1.00 57.34 96 PHE A C 1
ATOM 723 O O . PHE A 1 96 ? 15.192 5.243 -27.540 1.00 57.34 96 PHE A O 1
ATOM 730 N N . PRO A 1 97 ? 17.392 5.038 -27.982 1.00 54.28 97 PRO A N 1
ATOM 731 C CA . PRO A 1 97 ? 17.179 4.255 -29.190 1.00 54.28 97 PRO A CA 1
ATOM 732 C C . PRO A 1 97 ? 16.564 2.899 -28.812 1.00 54.28 97 PRO A C 1
ATOM 734 O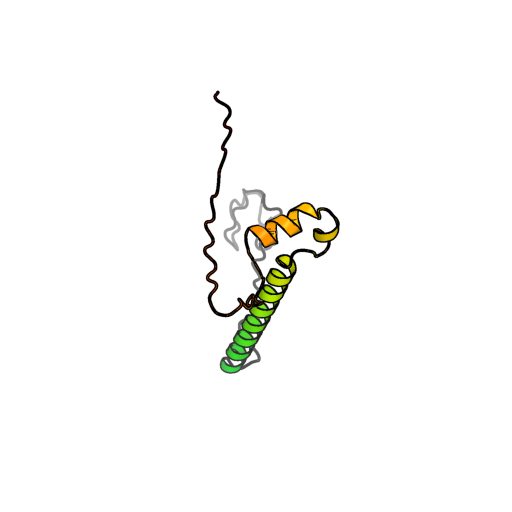 O . PRO A 1 97 ? 17.250 1.920 -28.542 1.00 54.28 97 PRO A O 1
ATOM 737 N N . GLN A 1 98 ? 15.232 2.827 -28.790 1.00 53.00 98 GLN A N 1
ATOM 738 C CA . GLN A 1 98 ? 14.431 1.612 -28.592 1.00 53.00 98 GLN A CA 1
ATOM 739 C C . GLN A 1 98 ? 14.395 0.760 -29.873 1.00 53.00 98 GLN A C 1
ATOM 741 O O . GLN A 1 98 ? 13.410 0.084 -30.169 1.00 53.00 98 GLN A O 1
ATOM 746 N N . ASN A 1 99 ? 15.467 0.783 -30.666 1.00 51.47 99 ASN A N 1
ATOM 747 C CA . ASN A 1 99 ? 15.558 -0.004 -31.882 1.00 51.47 99 ASN A CA 1
ATOM 748 C C . ASN A 1 99 ? 16.362 -1.278 -31.612 1.00 51.47 99 ASN A C 1
ATOM 750 O O . ASN A 1 99 ? 17.549 -1.364 -31.898 1.00 51.47 99 ASN A O 1
ATOM 754 N N . ASN A 1 100 ? 15.678 -2.311 -31.121 1.00 52.47 100 ASN A N 1
ATOM 755 C CA . ASN A 1 100 ? 16.183 -3.690 -31.074 1.00 52.47 100 ASN A CA 1
ATOM 756 C C . ASN A 1 100 ? 16.382 -4.317 -32.479 1.00 52.47 100 ASN A C 1
ATOM 758 O O . ASN A 1 100 ? 16.417 -5.541 -32.611 1.00 52.47 100 ASN A O 1
ATOM 762 N N . LYS A 1 101 ? 16.481 -3.524 -33.554 1.00 59.41 101 LYS A N 1
ATOM 763 C CA . LYS A 1 101 ? 16.900 -4.021 -34.867 1.00 59.41 101 LYS A CA 1
ATOM 764 C C . LYS A 1 101 ? 18.396 -3.798 -34.994 1.00 59.41 101 LYS A C 1
ATOM 766 O O . LYS A 1 101 ? 18.859 -2.675 -35.142 1.00 59.41 101 LYS A O 1
ATOM 771 N N . THR A 1 102 ? 19.138 -4.894 -34.962 1.00 60.53 102 THR A N 1
ATOM 772 C CA . THR A 1 102 ? 20.551 -4.921 -35.322 1.00 60.53 102 THR A CA 1
ATOM 773 C C . THR A 1 102 ? 20.710 -4.429 -36.763 1.00 60.53 102 THR A C 1
ATOM 775 O O . THR A 1 102 ? 20.341 -5.118 -37.717 1.00 60.53 102 THR A O 1
ATOM 778 N N . THR A 1 103 ? 21.224 -3.211 -36.935 1.00 68.12 103 THR A N 1
ATOM 779 C CA . THR A 1 103 ? 21.606 -2.680 -38.247 1.00 68.12 103 THR A CA 1
ATOM 780 C C . THR A 1 103 ? 22.696 -3.585 -38.816 1.00 68.12 103 THR A C 1
ATOM 782 O O . THR A 1 103 ? 23.815 -3.622 -38.308 1.00 68.12 103 THR A O 1
ATOM 785 N N . ARG A 1 104 ? 22.362 -4.395 -39.828 1.00 68.75 104 ARG A N 1
ATOM 786 C CA . ARG A 1 104 ? 23.325 -5.306 -40.458 1.00 68.75 104 ARG A CA 1
ATOM 787 C C . ARG A 1 104 ? 24.304 -4.496 -41.301 1.00 68.75 104 ARG A C 1
ATOM 789 O O . ARG A 1 104 ? 23.932 -3.986 -42.354 1.00 68.75 104 ARG A O 1
ATOM 796 N N . LEU A 1 105 ? 25.546 -4.409 -40.841 1.00 72.00 105 LEU A N 1
ATOM 797 C CA . LEU A 1 105 ? 26.645 -3.801 -41.584 1.00 72.00 105 LEU A CA 1
ATOM 798 C C . LEU A 1 105 ? 27.151 -4.756 -42.679 1.00 72.00 105 LEU A C 1
ATOM 800 O O . LEU A 1 105 ? 27.250 -5.965 -42.437 1.00 72.00 105 LEU A O 1
ATOM 804 N N . PRO A 1 106 ? 27.488 -4.254 -43.880 1.00 78.62 106 PRO A N 1
ATOM 805 C CA . PRO A 1 106 ? 28.241 -5.022 -44.866 1.00 78.62 106 PRO A CA 1
ATOM 806 C C . PRO A 1 106 ? 29.596 -5.473 -44.295 1.00 78.62 106 PRO A C 1
ATOM 808 O O . PRO A 1 106 ? 30.165 -4.814 -43.424 1.00 78.62 106 PRO A O 1
ATOM 811 N N . LYS A 1 107 ? 30.138 -6.593 -44.791 1.00 76.69 107 LYS A N 1
ATOM 812 C CA . LYS A 1 107 ? 31.445 -7.105 -44.339 1.00 76.69 107 LYS A CA 1
ATOM 813 C C . LYS A 1 107 ? 32.531 -6.037 -44.543 1.00 76.69 107 LYS A C 1
ATOM 815 O O . LYS A 1 107 ? 32.717 -5.582 -45.666 1.00 76.69 107 LYS A O 1
ATOM 820 N N . GLY A 1 108 ? 33.251 -5.694 -43.473 1.00 81.19 108 GLY A N 1
ATOM 821 C CA . GLY A 1 108 ? 34.375 -4.747 -43.501 1.00 81.19 108 GLY A CA 1
ATOM 822 C C . GLY A 1 108 ? 34.065 -3.324 -43.027 1.00 81.19 108 GLY A C 1
ATOM 823 O O . GLY A 1 108 ? 34.944 -2.477 -43.118 1.00 81.19 108 GLY A O 1
ATOM 824 N N . TYR A 1 109 ? 32.857 -3.057 -42.521 1.00 79.19 109 TYR A N 1
ATOM 825 C CA . TYR A 1 109 ? 32.481 -1.754 -41.964 1.00 79.19 109 TYR A CA 1
ATOM 826 C C . TYR A 1 109 ? 32.252 -1.839 -40.452 1.00 79.19 109 TYR A C 1
ATOM 828 O O . TYR A 1 109 ? 31.634 -2.788 -39.969 1.00 79.19 109 TYR A O 1
ATOM 836 N N . GLU A 1 110 ? 32.714 -0.819 -39.731 1.00 82.31 110 GLU A N 1
ATOM 837 C CA . GLU A 1 110 ? 32.537 -0.638 -38.288 1.00 82.31 110 GLU A CA 1
ATOM 838 C C . GLU A 1 110 ? 31.774 0.670 -38.032 1.00 82.31 110 GLU A C 1
ATOM 840 O O . GLU A 1 110 ? 31.967 1.654 -38.750 1.00 82.31 110 GLU A O 1
ATOM 845 N N . ILE A 1 111 ? 30.861 0.665 -37.057 1.00 80.75 111 ILE A N 1
ATOM 846 C CA . ILE A 1 111 ? 30.143 1.871 -36.630 1.00 80.75 111 ILE A CA 1
ATOM 847 C C . ILE A 1 111 ? 30.863 2.429 -35.408 1.00 80.75 111 ILE A C 1
ATOM 849 O O . ILE A 1 111 ? 30.914 1.764 -34.376 1.00 80.75 111 ILE A O 1
ATOM 853 N N . GLU A 1 112 ? 31.345 3.664 -35.511 1.00 77.69 112 GLU A N 1
ATOM 854 C CA . GLU A 1 112 ? 31.843 4.436 -34.375 1.00 77.69 112 GLU A CA 1
ATOM 855 C C . GLU A 1 112 ? 30.869 5.588 -34.089 1.00 77.69 112 GLU A C 1
ATOM 857 O O . GLU A 1 112 ? 30.743 6.534 -34.869 1.00 77.69 112 GLU A O 1
ATOM 862 N N . GLU A 1 113 ? 30.135 5.496 -32.980 1.00 76.19 113 GLU A N 1
ATOM 863 C CA . GLU A 1 113 ? 29.189 6.526 -32.545 1.00 76.19 113 GLU A CA 1
ATOM 864 C C . GLU A 1 113 ? 29.796 7.364 -31.416 1.00 76.19 113 GLU A C 1
ATOM 866 O O . GLU A 1 113 ? 30.068 6.865 -30.325 1.00 76.19 113 GLU A O 1
ATOM 871 N N . THR A 1 114 ? 29.969 8.667 -31.654 1.00 83.31 114 THR A N 1
ATOM 872 C CA . THR A 1 114 ? 30.382 9.628 -30.620 1.00 83.31 114 THR A CA 1
ATOM 873 C C . THR A 1 114 ? 29.212 10.538 -30.262 1.00 83.31 114 THR A C 1
ATOM 875 O O . THR A 1 114 ? 28.823 11.411 -31.038 1.00 83.31 114 THR A O 1
ATOM 878 N N . VAL A 1 115 ? 28.648 10.359 -29.066 1.00 82.06 115 VAL A N 1
ATOM 879 C CA . VAL A 1 115 ? 27.542 11.191 -28.570 1.00 82.06 115 VAL A CA 1
ATOM 880 C C . VAL A 1 115 ? 28.099 12.408 -27.830 1.00 82.06 115 VAL A C 1
ATOM 882 O O . VAL A 1 115 ? 28.679 12.280 -26.753 1.00 82.06 115 VAL A O 1
ATOM 885 N N . VAL A 1 116 ? 27.887 13.609 -28.375 1.00 83.50 116 VAL A N 1
ATOM 886 C CA . VAL A 1 116 ? 28.261 14.878 -27.725 1.00 83.50 116 VAL A CA 1
ATOM 887 C C . VAL A 1 116 ? 27.010 15.554 -27.163 1.00 83.50 116 VAL A C 1
ATOM 889 O O . VAL A 1 116 ? 26.156 16.019 -27.914 1.00 83.50 116 VAL A O 1
ATOM 892 N N . ALA A 1 117 ? 26.897 15.638 -25.834 1.00 77.56 117 ALA A N 1
ATOM 893 C CA . ALA A 1 117 ? 25.776 16.302 -25.165 1.00 77.56 117 ALA A CA 1
ATOM 894 C C . ALA A 1 117 ? 26.164 17.707 -24.673 1.00 77.56 117 ALA A C 1
ATOM 896 O O . ALA A 1 117 ? 27.088 17.863 -23.876 1.00 77.56 117 ALA A O 1
ATOM 897 N N . VAL A 1 118 ? 25.420 18.738 -25.097 1.00 84.50 118 VAL A N 1
ATOM 898 C CA . VAL A 1 118 ? 25.608 20.125 -24.635 1.00 84.50 118 VAL A CA 1
ATOM 899 C C . VAL A 1 118 ? 24.464 20.529 -23.709 1.00 84.50 118 VAL A C 1
ATOM 901 O O . VAL A 1 118 ? 23.297 20.514 -24.096 1.00 84.50 118 VAL A O 1
ATOM 904 N N . ARG A 1 119 ? 24.796 20.952 -22.483 1.00 83.25 119 ARG A N 1
ATOM 905 C CA . ARG A 1 119 ? 23.831 21.476 -21.505 1.00 83.25 119 ARG A CA 1
ATOM 906 C C . ARG A 1 119 ? 24.042 22.974 -21.305 1.00 83.25 119 ARG A C 1
ATOM 908 O O . ARG A 1 119 ? 25.041 23.387 -20.725 1.00 83.25 119 ARG A O 1
ATOM 915 N N . ARG A 1 120 ? 23.071 23.793 -21.719 1.00 85.81 120 ARG A N 1
ATOM 916 C CA . ARG A 1 120 ? 23.043 25.233 -21.417 1.00 85.81 120 ARG A CA 1
ATOM 917 C C . ARG A 1 120 ? 22.144 25.488 -20.207 1.00 85.81 120 ARG A C 1
ATOM 919 O O . ARG A 1 120 ? 20.975 25.118 -20.223 1.00 85.81 120 ARG A O 1
ATOM 926 N N . ILE A 1 121 ? 22.682 26.124 -19.166 1.00 86.12 121 ILE A N 1
ATOM 927 C CA . ILE A 1 121 ? 21.915 26.551 -17.987 1.00 86.12 121 ILE A CA 1
ATOM 928 C C . ILE A 1 121 ? 21.930 28.076 -17.945 1.00 86.12 121 ILE A C 1
ATOM 930 O O . ILE A 1 121 ? 22.987 28.677 -17.782 1.00 86.12 121 ILE A O 1
ATOM 934 N N . ILE A 1 122 ? 20.758 28.693 -18.076 1.00 87.56 122 ILE A N 1
ATOM 935 C CA . ILE A 1 122 ? 20.580 30.137 -17.902 1.00 87.56 122 ILE A CA 1
ATOM 936 C C . ILE A 1 122 ? 20.011 30.351 -16.501 1.00 87.56 122 ILE A C 1
ATOM 938 O O . ILE A 1 122 ? 18.973 29.783 -16.161 1.00 87.56 122 ILE A O 1
ATOM 942 N N . ARG A 1 123 ? 20.701 31.137 -15.672 1.00 89.56 123 ARG A N 1
ATOM 943 C CA . ARG A 1 123 ? 20.237 31.523 -14.332 1.00 89.56 123 ARG A CA 1
ATOM 944 C C . ARG A 1 123 ? 20.057 33.031 -14.277 1.00 89.56 123 ARG A C 1
ATOM 946 O O . ARG A 1 123 ? 20.840 33.767 -14.868 1.00 89.56 123 ARG A O 1
ATOM 953 N N . ARG A 1 124 ? 19.038 33.473 -13.543 1.00 81.50 124 ARG A N 1
ATOM 954 C CA . ARG A 1 124 ? 18.830 34.883 -13.216 1.00 81.50 124 ARG A CA 1
ATOM 955 C C . ARG A 1 124 ? 19.664 35.214 -11.980 1.00 81.50 124 ARG A C 1
ATOM 957 O O . ARG A 1 124 ? 19.528 34.538 -10.964 1.00 81.50 124 ARG A O 1
ATOM 964 N N . THR A 1 125 ? 20.538 36.205 -12.086 1.00 79.81 125 THR A N 1
ATOM 965 C CA . THR A 1 125 ? 21.234 36.794 -10.937 1.00 79.81 125 THR A CA 1
ATOM 966 C C . THR A 1 125 ? 20.298 37.797 -10.268 1.00 79.81 125 THR A C 1
ATOM 968 O O . THR A 1 125 ? 19.694 38.612 -10.970 1.00 79.81 125 THR A O 1
ATOM 971 N N . ASN A 1 126 ? 20.130 37.676 -8.949 1.00 67.81 126 ASN A N 1
ATOM 972 C CA . ASN A 1 126 ? 19.472 38.694 -8.124 1.00 67.81 126 ASN A CA 1
ATOM 973 C C . ASN A 1 126 ? 20.397 39.893 -7.931 1.00 67.81 126 ASN A C 1
ATOM 975 O O . ASN A 1 126 ? 21.622 39.651 -7.832 1.00 67.81 126 ASN A O 1
#

Secondary structure (DSSP, 8-state):
-B-TTT--B--TT-SB-TTT--BSSS----SS-------STTS--SS-HHHHHHHHHHHHHHHHHHHHHHHHHHHS--TTSTTT-HHHHHHHHHHS--------PPTT------------------

Sequence (126 aa):
MQCPNCHANYTEDDLYCQQCGADLTKKATSIIPIQTNLPALLYHSPVPRNVAAGVGAVAVGVGIELLRRNLLARLQPKRSVERGLPALGEMRDLVFPQNNKTTRLPKGYEIEETVVAVRRIIRRTN

pLDDT: mean 74.41, std 13.92, range [51.16, 94.62]

Foldseek 3Di:
DADLQPGDDDDPPDQADPPPRDGPVDDPPDPDRPPPCPPPVPPDDVDPPVVVVVVVVVVVVVVVVVVVVVVVVVVPPPPVVCVVCVPVVVVCCVVDVPPPDDPDDDPPDDDDDDDDDDDDDDDDDD

Organism: NCBI:txid1936993

Radius of gyration: 34.15 Å; chains: 1; bounding box: 62×61×86 Å